Protein AF-A0A9N9N673-F1 (afdb_monomer_lite)

Structure (mmCIF, N/CA/C/O backbone):
data_AF-A0A9N9N673-F1
#
_entry.id   AF-A0A9N9N673-F1
#
loop_
_atom_site.group_PDB
_atom_site.id
_atom_site.type_symbol
_atom_site.label_atom_id
_atom_site.label_alt_id
_atom_site.label_comp_id
_atom_site.label_asym_id
_atom_site.label_entity_id
_atom_site.label_seq_id
_atom_site.pdbx_PDB_ins_code
_atom_site.Cartn_x
_atom_site.Cartn_y
_atom_site.Cartn_z
_atom_site.occupancy
_atom_site.B_iso_or_equiv
_atom_site.auth_seq_id
_atom_site.auth_comp_id
_atom_site.auth_asym_id
_atom_site.auth_atom_id
_atom_site.pdbx_PDB_model_num
ATOM 1 N N . ASN A 1 1 ? -14.375 9.960 -10.166 1.00 55.00 1 ASN A N 1
ATOM 2 C CA . ASN A 1 1 ? -12.948 10.344 -10.045 1.00 55.00 1 ASN A CA 1
ATOM 3 C C . ASN A 1 1 ? -12.724 11.766 -10.576 1.00 55.00 1 ASN A C 1
ATOM 5 O O . ASN A 1 1 ? -13.113 12.061 -11.700 1.00 55.00 1 ASN A O 1
ATOM 9 N N . LYS A 1 2 ? -12.119 12.660 -9.771 1.00 58.78 2 LYS A N 1
ATOM 10 C CA . LYS A 1 2 ? -11.893 14.083 -10.124 1.00 58.78 2 LYS A CA 1
ATOM 11 C C . LYS A 1 2 ? -11.021 14.275 -11.374 1.00 58.78 2 LYS A C 1
ATOM 13 O O . LYS A 1 2 ? -11.133 15.304 -12.028 1.00 58.78 2 LYS A O 1
ATOM 18 N N . ASN A 1 3 ? -10.206 13.277 -11.719 1.00 62.84 3 ASN A N 1
ATOM 19 C CA . ASN A 1 3 ? -9.278 13.341 -12.848 1.00 62.84 3 ASN A CA 1
ATOM 20 C C . ASN A 1 3 ? -9.894 12.875 -14.177 1.00 62.84 3 ASN A C 1
ATOM 22 O O . ASN A 1 3 ? -9.430 13.291 -15.231 1.00 62.84 3 ASN A O 1
ATOM 26 N N . THR A 1 4 ? -10.931 12.035 -14.147 1.00 65.88 4 THR A N 1
ATOM 27 C CA . THR A 1 4 ? -11.525 11.419 -15.353 1.00 65.88 4 THR A CA 1
ATOM 28 C C . THR A 1 4 ? -12.988 11.794 -15.575 1.00 65.88 4 THR A C 1
ATOM 30 O O . THR A 1 4 ? -13.540 11.465 -16.618 1.00 65.88 4 THR A O 1
ATOM 33 N N . LYS A 1 5 ? -13.630 12.485 -14.616 1.00 73.94 5 LYS A N 1
ATOM 34 C CA . LYS A 1 5 ? -15.067 12.843 -14.615 1.00 73.94 5 LYS A CA 1
ATOM 35 C C . LYS A 1 5 ? -16.037 11.652 -14.739 1.00 73.94 5 LYS A C 1
ATOM 37 O O . LYS A 1 5 ? -17.238 11.866 -14.818 1.00 73.94 5 LYS A O 1
ATOM 42 N N . LEU A 1 6 ? -15.534 10.420 -14.690 1.00 73.38 6 LEU A N 1
ATOM 43 C CA . LEU A 1 6 ? -16.315 9.185 -14.663 1.00 73.38 6 LEU A CA 1
ATOM 44 C C . LEU A 1 6 ? -16.568 8.741 -13.216 1.00 73.38 6 LEU A C 1
ATOM 46 O O . LEU A 1 6 ? -15.760 9.028 -12.319 1.00 73.38 6 LEU A O 1
ATOM 50 N N . GLU A 1 7 ? -17.658 8.008 -12.983 1.00 70.31 7 GLU A N 1
ATOM 51 C CA . GLU A 1 7 ? -17.961 7.346 -11.703 1.00 70.31 7 GLU A CA 1
ATOM 52 C C . GLU A 1 7 ? -17.099 6.094 -11.491 1.00 70.31 7 GLU A C 1
ATOM 54 O O . GLU A 1 7 ? -17.572 4.975 -11.344 1.00 70.31 7 GLU A O 1
ATOM 59 N N . GLU A 1 8 ? -15.786 6.287 -11.480 1.00 78.12 8 GLU A N 1
ATOM 60 C CA . GLU A 1 8 ? -14.821 5.247 -11.149 1.00 78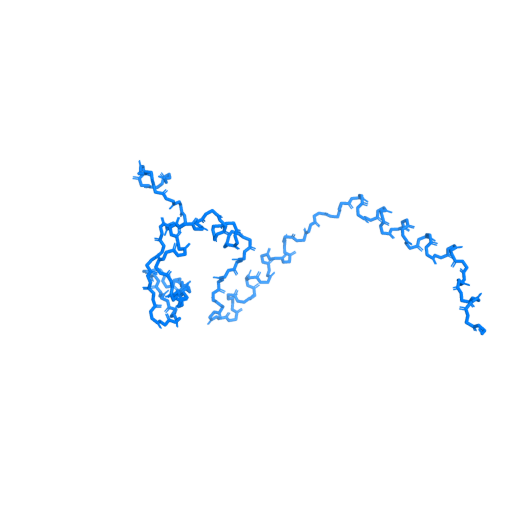.12 8 GLU A CA 1
ATOM 61 C C . GLU A 1 8 ? -14.178 5.508 -9.782 1.00 78.12 8 GLU A C 1
ATOM 63 O O . GLU A 1 8 ? -13.997 6.658 -9.340 1.00 78.12 8 GLU A O 1
ATOM 68 N N . CYS A 1 9 ? -13.800 4.417 -9.115 1.00 75.50 9 CYS A N 1
ATOM 69 C CA . CYS A 1 9 ? -13.055 4.450 -7.866 1.00 75.50 9 CYS A CA 1
ATOM 70 C C . CYS A 1 9 ? -11.720 5.188 -8.063 1.00 75.50 9 CYS A C 1
ATOM 72 O O . CYS A 1 9 ? -10.922 4.820 -8.921 1.00 75.50 9 CYS A O 1
ATOM 74 N N . GLN A 1 10 ? -11.411 6.170 -7.206 1.00 75.12 10 GLN A N 1
ATOM 75 C CA . GLN A 1 10 ? -10.132 6.903 -7.255 1.00 75.12 10 GLN A CA 1
ATOM 76 C C . GLN A 1 10 ? -8.899 6.002 -7.070 1.00 75.12 10 GLN A C 1
ATOM 78 O O . GLN A 1 10 ? -7.808 6.318 -7.537 1.00 75.12 10 GLN A O 1
ATOM 83 N N . PHE A 1 11 ? -9.072 4.866 -6.391 1.00 75.75 11 PHE A N 1
ATOM 84 C CA . PHE A 1 11 ? -8.032 3.860 -6.203 1.00 75.75 11 PHE A CA 1
ATOM 85 C C . PHE A 1 11 ? -7.996 2.838 -7.346 1.00 75.75 11 PHE A C 1
ATOM 87 O O . PHE A 1 11 ? -7.137 1.958 -7.334 1.00 75.75 11 PHE A O 1
ATOM 94 N N . GLY A 1 12 ? -8.895 2.946 -8.331 1.00 79.62 12 GLY A N 1
ATOM 95 C CA . GLY A 1 12 ? -9.006 2.082 -9.505 1.00 79.62 12 GLY A CA 1
ATOM 96 C C . GLY A 1 12 ? -9.415 0.651 -9.168 1.00 79.62 12 GLY A C 1
ATOM 97 O O . GLY A 1 12 ? -8.730 -0.269 -9.608 1.00 79.62 12 GLY A O 1
ATOM 98 N N . TYR A 1 13 ? -10.423 0.472 -8.309 1.00 79.88 13 TYR A N 1
ATOM 99 C CA . TYR A 1 13 ? -11.105 -0.815 -8.125 1.00 79.88 13 TYR A CA 1
ATOM 100 C C . TYR A 1 13 ? -12.245 -0.982 -9.148 1.00 79.88 13 TYR A C 1
ATOM 102 O O . TYR A 1 13 ? -12.851 0.032 -9.504 1.00 79.88 13 TYR A O 1
ATOM 110 N N . PRO A 1 14 ? -12.579 -2.227 -9.545 1.00 82.44 14 PRO A N 1
ATOM 111 C CA . PRO A 1 14 ? -11.903 -3.476 -9.167 1.00 82.44 14 PRO A CA 1
ATOM 112 C C . PRO A 1 14 ? -10.505 -3.587 -9.799 1.00 82.44 14 PRO A C 1
ATOM 114 O O . PRO A 1 14 ? -10.249 -3.031 -10.862 1.00 82.44 14 PRO A O 1
ATOM 117 N N . LYS A 1 15 ? -9.570 -4.250 -9.108 1.00 80.44 15 LYS A N 1
ATOM 118 C CA . LYS A 1 15 ? -8.233 -4.513 -9.659 1.00 80.44 15 LYS A CA 1
ATOM 119 C C . LYS A 1 15 ? -8.270 -5.759 -10.531 1.00 80.44 15 LYS A C 1
ATOM 121 O O . LYS A 1 15 ? -8.982 -6.709 -10.211 1.00 80.44 15 LYS A O 1
ATOM 126 N N . GLU A 1 16 ? -7.480 -5.737 -11.597 1.00 81.50 16 GLU A N 1
ATOM 127 C CA . GLU A 1 16 ? -7.228 -6.914 -12.422 1.00 81.50 16 GLU A CA 1
ATOM 128 C C . GLU A 1 16 ? -6.533 -8.005 -11.604 1.00 81.50 16 GLU A C 1
ATOM 130 O O . GLU A 1 16 ? -5.834 -7.721 -10.622 1.00 81.50 16 GLU A O 1
ATOM 135 N N . LEU A 1 17 ? -6.744 -9.256 -12.008 1.00 84.06 17 LEU A N 1
ATOM 136 C CA . LEU A 1 17 ? -6.017 -10.374 -11.432 1.00 84.06 17 LEU A CA 1
ATOM 137 C C . LEU A 1 17 ? -4.609 -10.422 -11.985 1.00 84.06 17 LEU A C 1
ATOM 139 O O . LEU A 1 17 ? -4.343 -10.089 -13.139 1.00 84.06 17 LEU A O 1
ATOM 143 N N . HIS A 1 18 ? -3.717 -10.885 -11.128 1.00 84.56 18 HIS A N 1
ATOM 144 C CA . HIS A 1 18 ? -2.341 -11.143 -11.481 1.00 84.56 18 HIS A CA 1
ATOM 145 C C . HIS A 1 18 ? -1.962 -12.509 -10.943 1.00 84.56 18 HIS A C 1
ATOM 147 O O . HIS A 1 18 ? -2.149 -12.767 -9.755 1.00 84.56 18 HIS A O 1
ATOM 153 N N . ASP A 1 19 ? -1.373 -13.346 -11.792 1.00 86.25 19 ASP A N 1
ATOM 154 C CA . ASP A 1 19 ? -0.922 -14.697 -11.434 1.00 86.25 19 ASP A CA 1
ATOM 155 C C . ASP A 1 19 ? 0.327 -14.689 -10.543 1.00 86.25 19 ASP A C 1
ATOM 157 O O . ASP A 1 19 ? 0.659 -15.685 -9.909 1.00 86.25 19 ASP A O 1
ATOM 161 N N . SER A 1 20 ? 1.019 -13.552 -10.445 1.00 88.56 20 SER A N 1
ATOM 162 C CA . SER A 1 20 ? 2.213 -13.393 -9.618 1.00 88.56 20 SER A CA 1
ATOM 163 C C . SER A 1 20 ? 2.335 -11.977 -9.056 1.00 88.56 20 SER A C 1
ATOM 165 O O . SER A 1 20 ? 1.719 -11.028 -9.544 1.00 88.56 20 SER A O 1
ATOM 167 N N . THR A 1 21 ? 3.125 -11.835 -7.990 1.00 89.81 21 THR A N 1
ATOM 168 C CA . THR A 1 21 ? 3.444 -10.524 -7.414 1.00 89.81 21 THR A CA 1
ATOM 169 C C . THR A 1 21 ? 4.584 -9.890 -8.204 1.00 89.81 21 THR A C 1
ATOM 171 O O . THR A 1 21 ? 5.677 -10.450 -8.250 1.00 89.81 21 THR A O 1
ATOM 174 N N . ILE A 1 22 ? 4.345 -8.719 -8.797 1.00 90.31 22 ILE A N 1
ATOM 175 C CA . ILE A 1 22 ? 5.309 -8.015 -9.652 1.00 90.31 22 ILE A CA 1
ATOM 176 C C . ILE A 1 22 ? 5.465 -6.546 -9.248 1.00 90.31 22 ILE A C 1
ATOM 178 O O . ILE A 1 22 ? 4.544 -5.908 -8.730 1.00 90.31 22 ILE A O 1
ATOM 182 N N . ILE A 1 23 ? 6.643 -5.987 -9.520 1.00 90.44 23 ILE A N 1
ATOM 183 C CA . ILE A 1 23 ? 6.898 -4.547 -9.420 1.00 90.44 23 ILE A CA 1
ATOM 184 C C . ILE A 1 23 ? 6.867 -3.975 -10.835 1.00 90.44 23 ILE A C 1
ATOM 186 O O . ILE A 1 23 ? 7.705 -4.310 -11.666 1.00 90.44 23 ILE A O 1
ATOM 190 N N . GLN A 1 24 ? 5.899 -3.105 -11.102 1.00 89.31 24 GLN A N 1
ATOM 191 C CA . GLN A 1 24 ? 5.753 -2.418 -12.379 1.00 89.31 24 GLN A CA 1
ATOM 192 C C . GLN A 1 24 ? 6.226 -0.970 -12.247 1.00 89.31 24 GLN A C 1
ATOM 194 O O . GLN A 1 24 ? 5.817 -0.265 -11.328 1.00 89.31 24 GLN A O 1
ATOM 199 N N . PHE A 1 25 ? 7.043 -0.499 -13.182 1.00 88.44 25 PHE A N 1
ATOM 200 C CA . PHE A 1 25 ? 7.473 0.896 -13.231 1.00 88.44 25 PHE A CA 1
ATOM 201 C C . PHE A 1 25 ? 6.568 1.691 -14.168 1.00 88.44 25 PHE A C 1
ATOM 203 O O . PHE A 1 25 ? 6.238 1.239 -15.265 1.00 88.44 25 PHE A O 1
ATOM 210 N N . ASN A 1 26 ? 6.131 2.871 -13.734 1.00 85.44 26 ASN A N 1
ATOM 211 C CA . ASN A 1 26 ? 5.388 3.776 -14.609 1.00 85.44 26 ASN A CA 1
ATOM 212 C C . ASN A 1 26 ? 6.338 4.566 -15.537 1.00 85.44 26 ASN A C 1
ATOM 214 O O . ASN A 1 26 ? 7.558 4.479 -15.421 1.00 85.44 26 ASN A O 1
ATOM 218 N N . LYS A 1 27 ? 5.780 5.409 -16.419 1.00 84.44 27 LYS A N 1
ATOM 219 C CA . LYS A 1 27 ? 6.551 6.274 -17.341 1.00 84.44 27 LYS A CA 1
ATOM 220 C C . LYS A 1 27 ? 7.539 7.228 -16.645 1.00 84.44 27 LYS A C 1
ATOM 222 O O . LYS A 1 27 ? 8.457 7.719 -17.284 1.00 84.44 27 LYS A O 1
ATOM 227 N N . HIS A 1 28 ? 7.347 7.488 -15.353 1.00 83.06 28 HIS A N 1
ATOM 228 C CA . HIS A 1 28 ? 8.204 8.337 -14.520 1.00 83.06 28 HIS A CA 1
ATOM 229 C C . HIS A 1 28 ? 9.151 7.519 -13.628 1.00 83.06 28 HIS A C 1
ATOM 231 O O . HIS A 1 28 ? 9.697 8.052 -12.669 1.00 83.06 28 HIS A O 1
ATOM 237 N N . ASN A 1 29 ? 9.314 6.224 -13.912 1.00 81.44 29 ASN A N 1
ATOM 238 C CA . ASN A 1 29 ? 10.132 5.288 -13.146 1.00 81.44 29 ASN A CA 1
ATOM 239 C C . ASN A 1 29 ? 9.716 5.127 -11.669 1.00 81.44 29 ASN A C 1
ATOM 241 O O . ASN A 1 29 ? 10.506 4.700 -10.829 1.00 81.44 29 ASN A O 1
ATOM 245 N N . ASN A 1 30 ? 8.461 5.437 -11.336 1.00 82.81 30 ASN A N 1
ATOM 246 C CA . ASN A 1 30 ? 7.919 5.181 -10.007 1.00 82.81 30 ASN A CA 1
ATOM 247 C C . ASN A 1 30 ? 7.474 3.716 -9.914 1.00 82.81 30 ASN A C 1
ATOM 249 O O . ASN A 1 30 ? 6.670 3.279 -10.750 1.00 82.81 30 ASN A O 1
ATOM 253 N N . PRO A 1 31 ? 7.939 2.966 -8.900 1.00 87.12 31 PRO A N 1
ATOM 254 C CA . PRO A 1 31 ? 7.586 1.567 -8.747 1.00 87.12 31 PRO A CA 1
ATOM 255 C C . PRO A 1 31 ? 6.173 1.418 -8.171 1.00 87.12 31 PRO A C 1
ATOM 257 O O . PRO A 1 31 ? 5.777 2.090 -7.215 1.00 87.12 31 PRO A O 1
ATOM 260 N N . LYS A 1 32 ? 5.412 0.489 -8.737 1.00 86.62 32 LYS A N 1
ATOM 261 C CA . LYS A 1 32 ? 4.067 0.102 -8.320 1.00 86.62 32 LYS A CA 1
ATOM 262 C C . LYS A 1 32 ? 4.068 -1.390 -8.017 1.00 86.62 32 LYS A C 1
ATOM 264 O O . LYS A 1 32 ? 4.372 -2.202 -8.884 1.00 86.62 32 LYS A O 1
ATOM 269 N N . LEU A 1 33 ? 3.705 -1.746 -6.788 1.00 85.81 33 LEU A N 1
ATOM 270 C CA . LEU A 1 33 ? 3.568 -3.140 -6.378 1.00 85.81 33 LEU A CA 1
ATOM 271 C C . LEU A 1 33 ? 2.192 -3.677 -6.794 1.00 85.81 33 LEU A C 1
ATOM 273 O O . LEU A 1 33 ? 1.159 -3.219 -6.294 1.00 85.81 33 LEU A O 1
ATOM 277 N N . LEU A 1 34 ? 2.191 -4.656 -7.693 1.00 86.00 34 LEU A N 1
ATOM 278 C CA . LEU A 1 34 ? 1.023 -5.443 -8.072 1.00 86.00 34 LEU A CA 1
ATOM 279 C C . LEU A 1 34 ? 1.120 -6.781 -7.341 1.00 86.00 34 LEU A C 1
ATOM 281 O O . LEU A 1 34 ? 2.093 -7.508 -7.499 1.00 86.00 34 LEU A O 1
ATOM 285 N N . LEU A 1 35 ? 0.147 -7.064 -6.478 1.00 84.50 35 LEU A N 1
ATOM 286 C CA . LEU A 1 35 ? 0.119 -8.305 -5.707 1.00 84.50 35 LEU A CA 1
ATOM 287 C C . LEU A 1 35 ? -0.610 -9.382 -6.503 1.00 84.50 35 LEU A C 1
ATOM 289 O O . LEU A 1 35 ? -1.593 -9.068 -7.177 1.00 84.50 35 LEU A O 1
ATOM 293 N N . HIS A 1 36 ? -0.172 -10.629 -6.343 1.00 86.00 36 HIS A N 1
ATOM 294 C CA . HIS A 1 36 ? -0.962 -11.781 -6.762 1.00 86.00 36 HIS A CA 1
ATOM 295 C C . HIS A 1 36 ? -2.359 -11.709 -6.129 1.00 86.00 36 HIS A C 1
ATOM 297 O O . HIS A 1 36 ? -2.495 -11.420 -4.935 1.00 86.00 36 HIS A O 1
ATOM 303 N N . CYS A 1 37 ? -3.388 -11.948 -6.935 1.00 79.25 37 CYS A N 1
ATOM 304 C CA . CYS A 1 37 ? -4.772 -12.014 -6.489 1.00 79.25 37 CYS A CA 1
ATOM 305 C C . CYS A 1 37 ? -5.348 -13.327 -7.005 1.00 79.25 37 CYS A C 1
ATOM 307 O O . CYS A 1 37 ? -5.335 -13.562 -8.207 1.00 79.25 37 CYS A O 1
ATOM 309 N N . ASN A 1 38 ? -5.806 -14.179 -6.095 1.00 77.06 38 ASN A N 1
ATOM 310 C CA . ASN A 1 38 ? -6.301 -15.521 -6.390 1.00 77.06 38 ASN A CA 1
ATOM 311 C C . ASN A 1 38 ? -7.829 -15.585 -6.557 1.00 77.06 38 ASN A C 1
ATOM 313 O O . ASN A 1 38 ? -8.356 -16.652 -6.852 1.00 77.06 38 ASN A O 1
ATOM 317 N N . ASP A 1 39 ? -8.540 -14.474 -6.349 1.00 81.25 39 ASP A N 1
ATOM 318 C CA . ASP A 1 39 ? -10.003 -14.444 -6.328 1.00 81.25 39 ASP A CA 1
ATOM 319 C C . ASP A 1 39 ? -10.554 -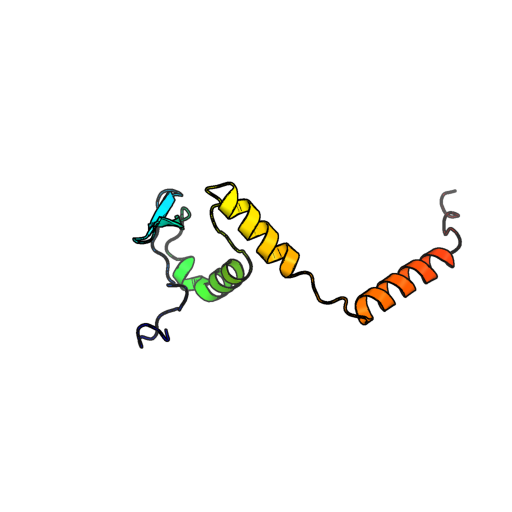13.249 -7.126 1.00 81.25 39 ASP A C 1
ATOM 321 O O . ASP A 1 39 ? -10.354 -12.083 -6.773 1.00 81.25 39 ASP A O 1
ATOM 325 N N . LEU A 1 40 ? -11.275 -13.564 -8.209 1.00 76.31 40 LEU A N 1
ATOM 326 C CA . LEU A 1 40 ? -11.952 -12.610 -9.096 1.00 76.31 40 LEU A CA 1
ATOM 327 C C . LEU A 1 40 ? -13.066 -11.832 -8.388 1.00 76.31 40 LEU A C 1
ATOM 329 O O . LEU A 1 40 ? -13.348 -10.687 -8.741 1.00 76.31 40 LEU A O 1
ATOM 333 N N . LEU A 1 41 ? -13.718 -12.463 -7.414 1.00 82.00 41 LEU A N 1
ATOM 334 C CA . LEU A 1 41 ? -14.928 -11.978 -6.763 1.00 82.00 41 LEU A CA 1
ATOM 335 C C . LEU A 1 41 ? -14.610 -11.116 -5.535 1.00 82.00 41 LEU A C 1
ATOM 337 O O . LEU A 1 41 ? -15.392 -10.233 -5.174 1.00 82.00 41 LEU A O 1
ATOM 341 N N . LEU A 1 42 ? -13.428 -11.291 -4.944 1.00 80.94 42 LEU A N 1
ATOM 342 C CA . LEU A 1 42 ? -12.995 -10.535 -3.770 1.00 80.94 42 LEU A CA 1
ATOM 343 C C . LEU A 1 42 ? -12.991 -9.016 -4.019 1.00 80.94 42 LEU A C 1
ATOM 345 O O . LEU A 1 42 ? -13.447 -8.242 -3.175 1.00 80.94 42 LEU A O 1
ATOM 349 N N . ASN A 1 43 ? -12.513 -8.579 -5.189 1.00 79.62 43 ASN A N 1
ATOM 350 C CA . ASN A 1 43 ? -12.439 -7.158 -5.532 1.00 79.62 43 ASN A CA 1
ATOM 351 C C . ASN A 1 43 ? -13.827 -6.510 -5.700 1.00 79.62 43 ASN A C 1
ATOM 353 O O . ASN A 1 43 ? -14.021 -5.453 -5.105 1.00 79.62 43 ASN A O 1
ATOM 357 N N . PRO A 1 44 ? -14.781 -7.081 -6.465 1.00 79.31 44 PRO A N 1
ATOM 358 C CA . PRO A 1 44 ? -16.138 -6.542 -6.573 1.00 79.31 44 PRO A CA 1
ATOM 359 C C . PRO A 1 44 ? -16.931 -6.547 -5.258 1.00 79.31 44 PRO A C 1
ATOM 361 O O . PRO A 1 44 ? -17.485 -5.512 -4.878 1.00 79.31 44 PRO A O 1
ATOM 364 N N . TYR A 1 45 ? -16.971 -7.678 -4.542 1.00 83.25 45 TYR A N 1
ATOM 365 C CA . TYR A 1 45 ? -17.869 -7.839 -3.389 1.00 83.25 45 TYR A CA 1
ATOM 366 C C . TYR A 1 45 ? -17.348 -7.181 -2.108 1.00 83.25 45 TYR A C 1
ATOM 368 O O . TYR A 1 45 ? -18.142 -6.688 -1.312 1.00 83.25 45 TYR A O 1
ATOM 376 N N . CYS A 1 46 ? -16.026 -7.101 -1.925 1.00 82.38 46 CYS A N 1
ATOM 377 C CA . CYS A 1 46 ? -15.411 -6.541 -0.717 1.00 82.38 46 CYS A CA 1
ATOM 378 C C . CYS A 1 46 ? -14.655 -5.229 -0.984 1.00 82.38 46 CYS A C 1
ATOM 380 O O . CYS A 1 46 ? -13.748 -4.866 -0.228 1.00 82.38 46 CYS A O 1
ATOM 382 N N . HIS A 1 47 ? -15.012 -4.492 -2.045 1.00 77.50 47 HIS A N 1
ATOM 383 C CA . HIS A 1 47 ? -14.251 -3.317 -2.484 1.00 77.50 47 HIS A CA 1
ATOM 384 C C . HIS A 1 47 ? -14.076 -2.257 -1.384 1.00 77.50 47 HIS A C 1
ATOM 386 O O . HIS A 1 47 ? -12.984 -1.711 -1.257 1.00 77.50 47 HIS A O 1
ATOM 392 N N . ILE A 1 48 ? -15.100 -1.984 -0.562 1.00 82.06 48 ILE A N 1
ATOM 393 C CA . ILE A 1 48 ? -15.029 -0.974 0.514 1.00 82.06 48 ILE A CA 1
ATOM 394 C C . ILE A 1 48 ? -13.989 -1.375 1.563 1.00 82.06 48 ILE A C 1
ATOM 396 O O . ILE A 1 48 ? -13.129 -0.575 1.935 1.00 82.06 48 ILE A O 1
ATOM 400 N N . GLN A 1 49 ? -14.018 -2.631 2.007 1.00 82.88 49 GLN A N 1
ATOM 401 C CA . GLN A 1 49 ? -13.081 -3.137 3.006 1.00 82.88 49 GLN A CA 1
ATOM 402 C C . GLN A 1 49 ? -11.648 -3.176 2.460 1.00 82.88 49 GLN A C 1
ATOM 404 O O . GLN A 1 49 ? -10.714 -2.758 3.143 1.00 82.88 49 GLN A O 1
ATOM 409 N N . LEU A 1 50 ? -11.466 -3.604 1.207 1.00 81.19 50 LEU A N 1
ATOM 410 C CA . LEU A 1 50 ? -10.162 -3.604 0.537 1.00 81.19 50 LEU A CA 1
ATOM 411 C C . LEU A 1 50 ? -9.620 -2.186 0.315 1.00 81.19 50 LEU A C 1
ATOM 413 O O . LEU A 1 50 ? -8.414 -1.958 0.442 1.00 81.19 50 LEU A O 1
ATOM 417 N N . GLN A 1 51 ? -10.491 -1.225 -0.002 1.00 78.50 51 GLN A N 1
ATOM 418 C CA . GLN A 1 51 ? -10.139 0.191 -0.083 1.00 78.50 51 GLN A CA 1
ATOM 419 C C . GLN A 1 51 ? -9.696 0.723 1.276 1.00 78.50 51 GLN A C 1
ATOM 421 O O . GLN A 1 51 ? -8.615 1.299 1.354 1.00 78.50 51 GLN A O 1
ATOM 426 N N . GLY A 1 52 ? -10.470 0.485 2.339 1.00 79.81 52 GLY A N 1
ATOM 427 C CA . GLY A 1 52 ? -10.120 0.909 3.696 1.00 79.81 52 GLY A CA 1
ATOM 428 C C . GLY A 1 52 ? -8.797 0.305 4.162 1.00 79.81 52 GLY A C 1
ATOM 429 O O . GLY A 1 52 ? -7.908 1.013 4.632 1.00 79.81 52 GLY A O 1
ATOM 430 N N . TRP A 1 53 ? -8.604 -0.994 3.935 1.00 79.56 53 TRP A N 1
ATOM 431 C CA . TRP A 1 53 ? -7.361 -1.668 4.290 1.00 79.56 53 TRP A CA 1
ATOM 432 C C . TRP A 1 53 ? -6.157 -1.109 3.523 1.00 79.56 53 TRP A C 1
ATOM 434 O O . TRP A 1 53 ? -5.113 -0.845 4.114 1.00 79.56 53 TRP A O 1
ATOM 444 N N . ARG A 1 54 ? -6.290 -0.852 2.216 1.00 75.06 54 ARG A N 1
ATOM 445 C CA . ARG A 1 54 ? -5.210 -0.234 1.429 1.00 75.06 54 ARG A CA 1
ATOM 446 C C . ARG A 1 54 ? -4.986 1.243 1.738 1.00 75.06 54 ARG A C 1
ATOM 448 O O . ARG A 1 54 ? -3.854 1.691 1.618 1.00 75.06 54 ARG A O 1
ATOM 455 N N . ALA A 1 55 ? -6.016 1.986 2.128 1.00 72.56 55 ALA A N 1
ATOM 456 C CA . ALA A 1 55 ? -5.867 3.370 2.570 1.00 72.56 55 ALA A CA 1
ATOM 457 C C . ALA A 1 55 ? -5.048 3.457 3.867 1.00 72.56 55 ALA A C 1
ATOM 459 O O . ALA A 1 55 ? -4.293 4.409 4.056 1.00 72.56 55 ALA A O 1
ATOM 460 N N . ASN A 1 56 ? -5.153 2.436 4.720 1.00 77.81 56 ASN A N 1
ATOM 461 C CA . ASN A 1 56 ? -4.426 2.367 5.983 1.00 77.81 56 ASN A CA 1
ATOM 462 C C . ASN A 1 56 ? -3.000 1.813 5.837 1.00 77.81 56 ASN A C 1
ATOM 464 O O . ASN A 1 56 ? -2.127 2.164 6.629 1.00 77.81 56 ASN A O 1
ATOM 468 N N . VAL A 1 57 ? -2.737 0.970 4.832 1.00 77.88 57 VAL A N 1
ATOM 469 C CA . VAL A 1 57 ? -1.418 0.352 4.625 1.00 77.88 57 VAL A CA 1
ATOM 470 C C . VAL A 1 57 ? -0.687 1.003 3.446 1.00 77.88 57 VAL A C 1
ATOM 472 O O . VAL A 1 57 ? -1.010 0.743 2.285 1.00 77.88 57 VAL A O 1
ATOM 475 N N . ASP A 1 58 ? 0.357 1.791 3.728 1.00 75.12 58 ASP A N 1
ATOM 476 C CA . ASP A 1 58 ? 1.243 2.380 2.706 1.00 75.12 58 ASP A CA 1
ATOM 477 C C . ASP A 1 58 ? 2.170 1.30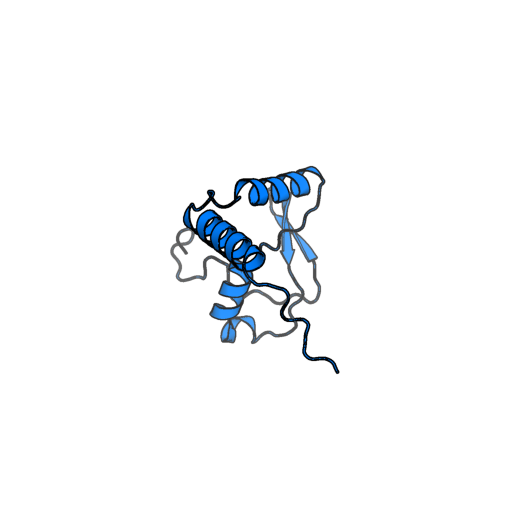3 2.109 1.00 75.12 58 ASP A C 1
ATOM 479 O O . ASP A 1 58 ? 3.316 1.119 2.513 1.00 75.12 58 ASP A O 1
ATOM 483 N N . LYS A 1 59 ? 1.647 0.528 1.152 1.00 74.69 59 LYS A N 1
ATOM 484 C CA . LYS A 1 59 ? 2.395 -0.524 0.442 1.00 74.69 59 LYS A CA 1
ATOM 485 C C . LYS A 1 59 ? 3.203 0.081 -0.706 1.00 74.69 59 LYS A C 1
ATOM 487 O O . LYS A 1 59 ? 2.817 -0.051 -1.869 1.00 74.69 59 LYS A O 1
ATOM 492 N N . LYS A 1 60 ? 4.316 0.747 -0.396 1.00 79.19 60 LYS A N 1
ATOM 493 C CA . LYS A 1 60 ? 5.280 1.210 -1.407 1.00 79.19 60 LYS A CA 1
ATOM 494 C C . LYS A 1 60 ? 6.539 0.346 -1.394 1.00 79.19 60 LYS A C 1
ATOM 496 O O . LYS A 1 60 ? 7.162 0.222 -0.343 1.00 79.19 60 LYS A O 1
ATOM 501 N N . PRO A 1 61 ? 6.937 -0.242 -2.536 1.00 85.31 61 PRO A N 1
ATOM 502 C CA . PRO A 1 61 ? 8.201 -0.957 -2.617 1.00 85.31 61 PRO A CA 1
ATOM 503 C C . PRO A 1 61 ? 9.359 0.038 -2.469 1.00 85.31 61 PRO A C 1
ATOM 505 O O . PRO A 1 61 ? 9.435 1.040 -3.183 1.00 85.31 61 PRO A O 1
ATOM 508 N N . ILE A 1 62 ? 10.257 -0.244 -1.528 1.00 85.69 62 ILE A N 1
ATOM 509 C CA . ILE A 1 62 ? 11.466 0.540 -1.290 1.00 85.69 62 ILE A CA 1
ATOM 510 C C . ILE A 1 62 ? 12.583 -0.076 -2.132 1.00 85.69 62 ILE A C 1
ATOM 512 O O . ILE A 1 62 ? 13.101 -1.137 -1.803 1.00 85.69 62 ILE A O 1
ATOM 516 N N . ILE A 1 63 ? 12.920 0.580 -3.242 1.00 87.94 63 ILE A N 1
ATOM 517 C CA . ILE A 1 63 ? 13.889 0.077 -4.235 1.00 87.94 63 ILE A CA 1
ATOM 518 C C . ILE A 1 63 ? 15.259 0.767 -4.162 1.00 87.94 63 ILE A C 1
ATOM 520 O O . ILE A 1 63 ? 16.153 0.453 -4.939 1.00 87.94 63 ILE A O 1
ATOM 524 N N . SER A 1 64 ? 15.426 1.744 -3.267 1.00 88.06 64 SER A N 1
ATOM 525 C CA . SER A 1 64 ? 16.688 2.460 -3.075 1.00 88.06 64 SER A CA 1
ATOM 526 C C . SER A 1 64 ? 16.830 2.957 -1.640 1.00 88.06 64 SER A C 1
ATOM 528 O O . SER A 1 64 ? 15.837 3.165 -0.939 1.00 88.06 64 SER A O 1
ATOM 530 N N . LEU A 1 65 ? 18.074 3.200 -1.219 1.00 89.81 65 LEU A N 1
ATOM 531 C CA . LEU A 1 65 ? 18.368 3.780 0.093 1.00 89.81 65 LEU A CA 1
ATOM 532 C C . LEU A 1 65 ? 17.705 5.151 0.264 1.00 89.81 65 LEU A C 1
ATOM 534 O O . LEU A 1 65 ? 17.123 5.431 1.307 1.00 89.81 65 LEU A O 1
ATOM 538 N N . HIS A 1 66 ? 17.739 5.986 -0.777 1.00 88.69 66 HIS A N 1
ATOM 539 C CA . HIS A 1 66 ? 17.081 7.289 -0.749 1.00 88.69 66 HIS A CA 1
ATOM 540 C C . HIS A 1 66 ? 15.570 7.147 -0.520 1.00 88.69 66 HIS A C 1
ATOM 542 O O . HIS A 1 66 ? 15.029 7.797 0.368 1.00 88.69 66 HIS A O 1
ATOM 548 N N . ALA A 1 67 ? 14.899 6.239 -1.240 1.00 86.56 67 ALA A N 1
ATOM 549 C CA . ALA A 1 67 ? 13.473 5.982 -1.046 1.00 86.56 67 ALA A CA 1
ATOM 550 C C . ALA A 1 67 ? 13.161 5.473 0.373 1.00 86.56 67 ALA A C 1
ATOM 552 O O . ALA A 1 67 ? 12.145 5.863 0.948 1.00 86.56 67 ALA A O 1
ATOM 553 N N . ALA A 1 68 ? 14.046 4.652 0.950 1.00 89.50 68 ALA A N 1
ATOM 554 C CA . ALA A 1 68 ? 13.925 4.175 2.326 1.00 89.50 68 ALA A CA 1
ATOM 555 C C . ALA A 1 68 ? 13.984 5.338 3.322 1.00 89.50 68 ALA A C 1
ATOM 557 O O . ALA A 1 68 ? 13.098 5.488 4.163 1.00 89.50 68 ALA A O 1
ATOM 558 N N . LEU A 1 69 ? 14.999 6.194 3.186 1.00 91.00 69 LEU A N 1
ATOM 559 C CA . LEU A 1 69 ? 15.195 7.356 4.047 1.00 91.00 69 LEU A CA 1
ATOM 560 C C . LEU A 1 69 ? 14.043 8.352 3.917 1.00 91.00 69 LEU A C 1
ATOM 562 O O . LEU A 1 69 ? 13.533 8.812 4.932 1.00 91.00 69 LEU A O 1
ATOM 566 N N . SER A 1 70 ? 13.575 8.644 2.701 1.00 87.69 70 SER A N 1
ATOM 567 C CA . SER A 1 70 ? 12.413 9.515 2.486 1.00 87.69 70 SER A CA 1
ATOM 568 C C . SER A 1 70 ? 11.139 8.941 3.101 1.00 87.69 70 SER A C 1
ATOM 570 O O . SER A 1 70 ? 10.337 9.688 3.662 1.00 87.69 70 SER A O 1
ATOM 572 N N . TYR A 1 71 ? 10.943 7.622 3.016 1.00 87.38 71 TYR A N 1
ATOM 573 C CA . TYR A 1 71 ? 9.810 6.955 3.649 1.00 87.38 71 TYR A CA 1
ATOM 574 C C . TYR A 1 71 ? 9.880 7.086 5.173 1.00 87.38 71 TYR A C 1
ATOM 576 O O . TYR A 1 71 ? 8.928 7.559 5.786 1.00 87.38 71 TYR A O 1
ATOM 584 N N . ILE A 1 72 ? 11.021 6.754 5.781 1.00 87.50 72 ILE A N 1
ATOM 585 C CA . ILE A 1 72 ? 11.233 6.913 7.226 1.00 87.50 72 ILE A CA 1
ATOM 586 C C . ILE A 1 72 ? 11.011 8.374 7.632 1.00 87.50 72 ILE A C 1
ATOM 588 O O . ILE A 1 72 ? 10.227 8.641 8.538 1.00 87.50 72 ILE A O 1
ATOM 592 N N . ALA A 1 73 ? 11.623 9.323 6.922 1.00 88.31 73 ALA A N 1
ATOM 593 C CA . ALA A 1 73 ? 11.502 10.750 7.198 1.00 88.31 73 ALA A CA 1
ATOM 594 C C . ALA A 1 73 ? 10.048 11.238 7.137 1.00 88.31 73 ALA A C 1
ATOM 596 O O . ALA A 1 73 ? 9.626 11.969 8.026 1.00 88.31 73 ALA A O 1
ATOM 597 N N . LYS A 1 74 ? 9.251 10.794 6.152 1.00 85.31 74 LYS A N 1
ATOM 598 C CA . LYS A 1 74 ? 7.813 11.107 6.060 1.00 85.31 74 LYS A CA 1
ATOM 599 C C . LYS A 1 74 ? 7.067 10.711 7.336 1.00 85.31 74 LYS A C 1
ATOM 601 O O . LYS A 1 74 ? 6.216 11.466 7.796 1.00 85.31 74 LYS A O 1
ATOM 606 N N . TYR A 1 75 ? 7.356 9.532 7.886 1.00 83.25 75 TYR A N 1
ATOM 607 C CA . TYR A 1 75 ? 6.666 9.024 9.075 1.00 83.25 75 TYR A CA 1
ATOM 608 C C . TYR A 1 75 ? 7.224 9.592 10.380 1.00 83.25 75 TYR A C 1
ATOM 610 O O . TYR A 1 75 ? 6.446 9.874 11.285 1.00 83.25 75 TYR A O 1
ATOM 618 N N . VAL A 1 76 ? 8.531 9.845 10.456 1.00 83.50 76 VAL A N 1
ATOM 619 C CA . VAL A 1 76 ? 9.148 10.556 11.584 1.00 83.50 76 VAL A CA 1
ATOM 620 C C . VAL A 1 76 ? 8.643 11.998 11.654 1.00 83.50 76 VAL A C 1
ATOM 622 O O . VAL A 1 76 ? 8.280 12.458 12.727 1.00 83.50 76 VAL A O 1
ATOM 625 N N . ALA A 1 77 ? 8.536 12.696 10.520 1.00 80.75 77 ALA A N 1
ATOM 626 C CA . ALA A 1 77 ? 7.987 14.052 10.452 1.00 80.75 77 ALA A CA 1
ATOM 627 C C . ALA A 1 77 ? 6.473 14.106 10.713 1.00 80.75 77 ALA A C 1
ATOM 629 O O . ALA A 1 77 ? 5.937 15.164 11.030 1.00 80.75 77 ALA A O 1
ATOM 630 N N . LYS A 1 78 ? 5.781 12.964 10.606 1.00 76.38 78 LYS A N 1
ATOM 631 C CA . LYS A 1 78 ? 4.395 12.803 11.053 1.00 76.38 78 LYS A CA 1
ATOM 632 C C . LYS A 1 78 ? 4.305 12.523 12.557 1.00 76.38 78 LYS A C 1
ATOM 634 O O . LYS A 1 78 ? 3.230 12.140 13.012 1.00 76.38 78 LYS A O 1
ATOM 639 N N . SER A 1 79 ? 5.401 12.682 13.311 1.00 64.06 79 SER A N 1
ATOM 640 C CA . SER A 1 79 ? 5.376 12.675 14.773 1.00 64.06 79 SER A CA 1
ATOM 641 C C . SER A 1 79 ? 4.188 13.506 15.219 1.00 64.06 79 SER A C 1
ATOM 643 O O . SER A 1 79 ? 4.099 14.686 14.859 1.00 64.06 79 SER A O 1
ATOM 645 N N . GLU A 1 80 ? 3.252 12.869 15.919 1.00 63.84 80 GLU A N 1
ATOM 646 C CA . GLU A 1 80 ? 2.078 13.572 16.403 1.00 63.84 80 GLU A CA 1
ATOM 647 C C . GLU A 1 80 ? 2.550 14.814 17.164 1.00 63.84 80 GLU A C 1
ATOM 649 O O . GLU A 1 80 ? 3.543 14.735 17.906 1.00 63.84 80 GLU A O 1
ATOM 654 N N . PRO A 1 81 ? 1.902 15.977 16.968 1.00 64.50 81 PRO A N 1
ATOM 655 C CA . PRO A 1 81 ? 2.169 17.108 17.840 1.00 64.50 81 PRO A CA 1
ATOM 656 C C . PRO A 1 81 ? 2.050 16.593 19.272 1.00 64.50 81 PRO A C 1
ATOM 658 O O . PRO A 1 81 ? 1.129 15.826 19.547 1.00 64.50 81 PRO A O 1
ATOM 661 N N . ARG A 1 82 ? 2.989 16.953 20.163 1.00 58.56 82 ARG A N 1
ATOM 662 C CA . ARG A 1 82 ? 2.898 16.609 21.592 1.00 58.56 82 ARG A CA 1
ATOM 663 C C . ARG A 1 82 ? 1.534 17.071 22.095 1.00 58.56 82 ARG A C 1
ATOM 665 O O . ARG A 1 82 ? 1.366 18.231 22.460 1.00 58.56 82 ARG A O 1
ATOM 672 N N . LEU A 1 83 ? 0.555 16.176 22.080 1.00 60.50 83 LEU A N 1
ATOM 673 C CA . LEU A 1 83 ? -0.768 16.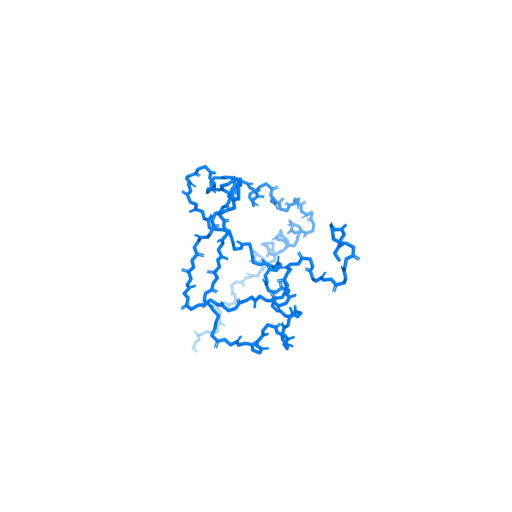439 22.596 1.00 60.50 83 LEU A CA 1
ATOM 674 C C . LEU A 1 83 ? -0.569 16.551 24.098 1.00 60.50 83 LEU A C 1
ATOM 676 O O . LEU A 1 83 ? -0.144 15.592 24.744 1.00 60.50 83 LEU A O 1
ATOM 680 N N . ALA A 1 84 ? -0.815 17.742 24.643 1.00 61.56 84 ALA A N 1
ATOM 681 C CA . ALA A 1 84 ? -0.713 17.996 26.077 1.00 61.56 84 ALA A CA 1
ATOM 682 C C . ALA A 1 84 ? -1.475 16.923 26.880 1.00 61.56 84 ALA A C 1
ATOM 684 O O . ALA A 1 84 ? -0.946 16.418 27.865 1.00 61.56 84 ALA A O 1
ATOM 685 N N . ALA A 1 85 ? -2.620 16.470 26.354 1.00 65.56 85 ALA A N 1
ATOM 686 C CA . ALA A 1 85 ? -3.422 15.378 26.900 1.00 65.56 85 ALA A CA 1
ATOM 687 C C . ALA A 1 85 ? -2.666 14.040 27.012 1.00 65.56 85 ALA A C 1
ATOM 689 O O . ALA A 1 85 ? -2.812 13.339 28.006 1.00 65.56 85 ALA A O 1
ATOM 690 N N . PHE A 1 86 ? -1.819 13.678 26.040 1.00 65.88 86 PHE A N 1
ATOM 691 C CA . PHE A 1 86 ? -1.063 12.424 26.109 1.00 65.88 86 PHE A CA 1
ATOM 692 C C . PHE A 1 86 ? 0.037 12.500 27.170 1.00 65.88 86 PHE A C 1
ATOM 694 O O . PHE A 1 86 ? 0.207 11.562 27.942 1.00 65.88 86 PHE A O 1
ATOM 701 N N . ASN A 1 87 ? 0.736 13.637 27.271 1.00 67.38 87 ASN A N 1
ATOM 702 C CA . ASN A 1 87 ? 1.713 13.853 28.342 1.00 67.38 87 ASN A CA 1
ATOM 703 C C . ASN A 1 87 ? 1.049 13.862 29.722 1.00 67.38 87 ASN A C 1
ATOM 705 O O . ASN A 1 87 ? 1.610 13.304 30.659 1.00 67.38 87 ASN A O 1
ATOM 709 N N . GLU A 1 88 ? -0.133 14.460 29.857 1.00 74.44 88 GLU A N 1
ATOM 710 C CA . GLU A 1 88 ? -0.890 14.489 31.110 1.00 74.44 88 GLU A CA 1
ATOM 711 C C . GLU A 1 88 ? -1.364 13.091 31.520 1.00 74.44 88 GLU A C 1
ATOM 713 O O . GLU A 1 88 ? -1.155 12.690 32.665 1.00 74.44 88 GLU A O 1
ATOM 718 N N . MET A 1 89 ? -1.900 12.299 30.585 1.00 74.88 89 MET A N 1
ATOM 719 C CA . MET A 1 89 ? -2.270 10.902 30.834 1.00 74.88 89 MET A CA 1
ATOM 720 C C . MET A 1 89 ? -1.051 10.048 31.197 1.00 74.88 89 MET A C 1
ATOM 722 O O . MET A 1 89 ? -1.109 9.265 32.142 1.00 74.88 89 MET A O 1
ATOM 726 N N . PHE A 1 90 ? 0.071 10.222 30.493 1.00 73.56 90 PHE A N 1
ATOM 727 C CA . PHE A 1 90 ? 1.305 9.484 30.769 1.00 73.56 90 PHE A CA 1
ATOM 728 C C . PHE A 1 90 ? 1.896 9.871 32.129 1.00 73.56 90 PHE A C 1
ATOM 730 O O . PHE A 1 90 ? 2.292 9.008 32.908 1.00 73.56 90 PHE A O 1
ATOM 737 N N . THR A 1 91 ? 1.899 11.165 32.457 1.00 78.12 91 THR A N 1
ATOM 738 C CA . THR A 1 91 ? 2.378 11.671 33.751 1.00 78.12 91 THR A CA 1
ATOM 739 C C . THR A 1 91 ? 1.477 11.193 34.883 1.00 78.12 91 THR A C 1
ATOM 741 O O . THR A 1 91 ? 1.988 10.723 35.894 1.00 78.12 91 THR A O 1
ATOM 744 N N . THR A 1 92 ? 0.156 11.218 34.692 1.00 79.56 92 THR A N 1
ATOM 745 C CA . THR A 1 92 ? -0.828 10.674 35.639 1.00 79.56 92 THR A CA 1
ATOM 746 C C . THR A 1 92 ? -0.635 9.172 35.843 1.00 79.56 92 THR A C 1
ATOM 748 O O . THR A 1 92 ? -0.600 8.710 36.979 1.00 79.56 92 THR A O 1
ATOM 751 N N . GLY A 1 93 ? -0.424 8.401 34.771 1.00 77.56 93 GLY A N 1
ATOM 752 C CA . GLY A 1 93 ? -0.151 6.964 34.853 1.00 77.56 93 GLY A CA 1
ATOM 753 C C . GLY A 1 93 ? 1.142 6.644 35.608 1.00 77.56 93 GLY A C 1
ATOM 754 O O . GLY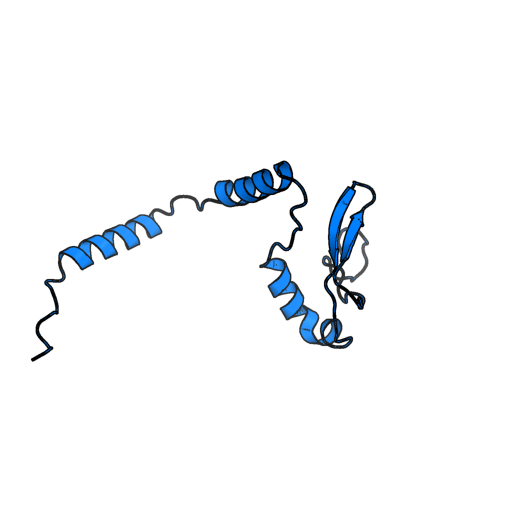 A 1 93 ? 1.149 5.780 36.480 1.00 77.56 93 GLY A O 1
ATOM 755 N N . ILE A 1 94 ? 2.223 7.381 35.335 1.00 75.75 94 ILE A N 1
ATOM 756 C CA . ILE A 1 94 ? 3.505 7.235 36.043 1.00 75.75 94 ILE A CA 1
ATOM 757 C C . ILE A 1 94 ? 3.400 7.689 37.504 1.00 75.75 94 ILE A C 1
ATOM 759 O O . ILE A 1 94 ? 4.026 7.084 38.372 1.00 75.75 94 ILE A O 1
ATOM 763 N N . TYR A 1 95 ? 2.631 8.741 37.790 1.00 73.44 95 TYR A N 1
ATOM 764 C CA . TYR A 1 95 ? 2.374 9.197 39.153 1.00 73.44 95 TYR A CA 1
ATOM 765 C C . TYR A 1 95 ? 1.609 8.119 39.925 1.00 73.44 95 TYR A C 1
ATOM 767 O O . TYR A 1 95 ? 2.110 7.633 40.932 1.00 73.44 95 TYR A O 1
ATOM 775 N N . ASN A 1 96 ? 0.480 7.642 39.401 1.00 72.81 96 ASN A N 1
ATOM 776 C CA . ASN A 1 96 ? -0.331 6.605 40.043 1.00 72.81 96 ASN A CA 1
ATOM 777 C C . ASN A 1 96 ? 0.452 5.296 40.247 1.00 72.81 96 ASN A C 1
ATOM 779 O O . ASN A 1 96 ? 0.411 4.728 41.334 1.00 72.81 96 ASN A O 1
ATOM 783 N N . ALA A 1 97 ? 1.277 4.888 39.278 1.00 67.88 97 ALA A N 1
ATOM 784 C CA . ALA A 1 97 ? 2.149 3.717 39.409 1.00 67.88 97 ALA A CA 1
ATOM 785 C C . ALA A 1 97 ? 3.244 3.862 40.486 1.00 67.88 97 ALA A C 1
ATOM 787 O O . ALA A 1 97 ? 3.767 2.862 40.969 1.00 67.88 97 ALA A O 1
ATOM 788 N N . LYS A 1 98 ? 3.615 5.092 40.872 1.00 62.09 98 LYS A N 1
ATOM 789 C CA . LYS A 1 98 ? 4.544 5.355 41.987 1.00 62.09 98 LYS A CA 1
ATOM 790 C C . LYS A 1 98 ? 3.847 5.382 43.351 1.00 62.09 98 LYS A C 1
ATOM 792 O O . LYS A 1 98 ? 4.530 5.224 44.362 1.00 62.09 98 LYS A O 1
ATOM 797 N N . PHE A 1 99 ? 2.528 5.588 43.390 1.00 59.59 99 PHE A N 1
ATOM 798 C CA . PHE A 1 99 ? 1.728 5.594 44.622 1.00 59.59 99 PHE A CA 1
ATOM 799 C C . PHE A 1 99 ? 1.019 4.264 44.901 1.00 59.59 99 PHE A C 1
ATOM 801 O O . PHE A 1 99 ? 0.667 4.004 46.055 1.00 59.59 99 PHE A O 1
ATOM 808 N N . ASP A 1 100 ? 0.909 3.382 43.908 1.00 55.12 100 ASP A N 1
ATOM 809 C CA . ASP A 1 100 ? 0.571 1.981 44.131 1.00 55.12 100 ASP A CA 1
ATOM 810 C C . ASP A 1 100 ? 1.763 1.258 44.775 1.00 55.12 100 ASP A C 1
ATOM 812 O O . ASP A 1 100 ? 2.727 0.830 44.137 1.00 55.12 100 ASP A O 1
ATOM 816 N N . LYS A 1 101 ? 1.696 1.135 46.104 1.00 55.06 101 LYS A N 1
ATOM 817 C CA . LYS A 1 101 ? 2.504 0.189 46.886 1.00 55.06 101 LYS A CA 1
ATOM 818 C C . LYS A 1 101 ? 2.434 -1.202 46.236 1.00 55.06 101 LYS A C 1
ATOM 820 O O . LYS A 1 101 ? 1.392 -1.551 45.683 1.00 55.06 101 LYS A O 1
ATOM 825 N N . PRO A 1 102 ? 3.488 -2.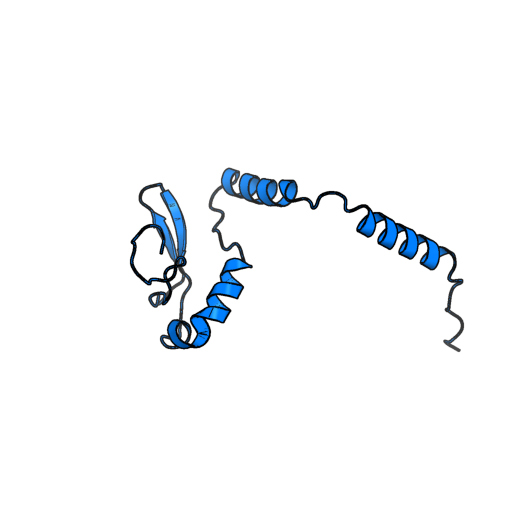034 46.339 1.00 44.94 102 PRO A N 1
ATOM 826 C CA . PRO A 1 102 ? 3.535 -3.307 45.637 1.00 44.94 102 PRO A CA 1
ATOM 827 C C . PRO A 1 102 ? 2.380 -4.194 46.105 1.00 44.94 102 PRO A C 1
ATOM 829 O O . PRO A 1 102 ? 2.401 -4.722 47.216 1.00 44.94 102 PRO A O 1
ATOM 832 N N . ALA A 1 103 ? 1.390 -4.400 45.239 1.00 48.97 103 ALA A N 1
ATOM 833 C CA . ALA A 1 103 ? 0.371 -5.432 45.389 1.00 48.97 103 ALA A CA 1
ATOM 834 C C . ALA A 1 103 ? 0.968 -6.826 45.094 1.00 48.97 103 ALA A C 1
ATOM 836 O O . ALA A 1 103 ? 0.420 -7.615 44.335 1.00 48.97 103 ALA A O 1
ATOM 837 N N . LEU A 1 104 ? 2.122 -7.132 45.697 1.00 48.97 104 LEU A N 1
ATOM 838 C CA . LEU A 1 104 ? 2.731 -8.460 45.749 1.00 48.97 104 LEU A CA 1
ATOM 839 C C . LEU A 1 104 ? 2.719 -8.945 47.202 1.00 48.97 104 LEU A C 1
ATOM 841 O O . LEU A 1 104 ? 3.751 -9.124 47.842 1.00 48.97 104 LEU A O 1
ATOM 845 N N . LYS A 1 105 ? 1.510 -9.143 47.730 1.00 45.38 105 LYS A N 1
ATOM 846 C CA . LYS A 1 105 ? 1.243 -10.050 48.854 1.00 45.38 105 LYS A CA 1
ATOM 847 C C . LYS A 1 105 ? -0.041 -10.827 48.578 1.00 45.38 105 LYS A C 1
ATOM 849 O O . LYS A 1 105 ? -1.042 -10.651 49.257 1.00 45.38 105 LYS A O 1
ATOM 854 N N . SER A 1 106 ? -0.001 -11.675 47.561 1.00 44.81 106 SER A N 1
ATOM 855 C CA . SER A 1 106 ? -0.945 -12.787 47.416 1.00 44.81 106 SER A CA 1
ATOM 856 C C . SER A 1 106 ? -0.372 -13.832 46.460 1.00 44.81 106 SER A C 1
ATOM 858 O O . SER A 1 106 ? -0.947 -14.122 45.418 1.00 44.81 106 SER A O 1
ATOM 860 N N . ILE A 1 107 ? 0.805 -14.350 46.807 1.00 42.34 107 ILE A N 1
ATOM 861 C CA . ILE A 1 107 ? 1.199 -15.724 46.491 1.00 42.34 107 ILE A CA 1
ATOM 862 C C . ILE A 1 107 ? 1.830 -16.239 47.790 1.00 42.34 107 ILE A C 1
ATOM 864 O O . ILE A 1 107 ? 3.016 -16.031 48.044 1.00 42.34 107 ILE A O 1
ATOM 868 N N . GLN A 1 108 ? 0.977 -16.764 48.668 1.00 38.19 108 GLN A N 1
ATOM 869 C CA . GLN A 1 108 ? 1.339 -17.763 49.672 1.00 38.19 108 GLN A CA 1
ATOM 870 C C . GLN A 1 108 ? 0.713 -19.075 49.223 1.00 38.19 108 GLN A C 1
ATOM 872 O O . GLN A 1 108 ? -0.425 -19.005 48.702 1.00 38.19 108 GLN A O 1
#

Secondary structure (DSSP, 8-state):
-TTT-SS--TT-PSPPP-SS-EEEE-TT--EEEEPP---TTHHHHTHHHHHHHHHHS------SHHHHHHHHHHHHTT-----HHHHHHHHHHHHHHHHS--------

Foldseek 3Di:
DVVPPDPADPVGPPDDADCAWDWDADPVRATDTDHHDPDPVCGVPVVVVVVVVCVPDPPGDDPDPVSVVVVVVVVVVVPPDPDVVVVVVVVVVVVVVVVPDDPPDPDD

Organism: NCBI:txid1433469

Radius of gyration: 23.23 Å; chains: 1; bounding box: 36×36×67 Å

pLDDT: mean 75.99, std 12.07, range [38.19, 91.0]

Sequence (108 aa):
NKNTKLEECQFGYPKELHDSTIIQFNKHNNPKLLLHCNDLLLNPYCHIQLQGWRANVDKKPIISLHAALSYIAKYVAKSEPRLAAFNEMFTTGIYNAKFDKPALKSIQ